Protein AF-A0A6J4QVA7-F1 (afdb_monomer)

Secondary structure (DSSP, 8-state):
-PPPPPPPP----S-----TTS-EEEE----HHHHSTT-TT--TTHHHHHHHHHHHHHHHHHTT-EEEE----PPTT----

InterPro domains:
  IPR000868 Isochorismatase-like domain [PF00857] (23-75)
  IPR036380 Isochorismatase-like superfamily [G3DSA:3.40.50.850] (2-81)
  IPR036380 Isochorismatase-like superfamily [SSF52499] (13-81)
  IPR050272 Isochorismatase-like hydrolase [PTHR43540] (13-77)

Organism: NCBI:txid349277

Sequence (81 aa):
MARTVEVPEYEVQGRVRVDPSRTALIVGDMQNDFVKEGGSLVVPDAERTIPAIRDLLDRARGSGMKVVFTQDTHREGDPEW

Foldseek 3Di:
DDDDDDDDDDDDDPDDDDDLVPDEAEAEALDCLADPPPHVNHDPCNVVCVVVVVVVVCVSVVNVHHYHYDHDDDDVPRPPD

Mean predicted aligned error: 5.59 Å

Structure (mmCIF, N/CA/C/O backbone):
data_AF-A0A6J4QVA7-F1
#
_entry.id   AF-A0A6J4QVA7-F1
#
loop_
_atom_site.group_PDB
_atom_site.id
_atom_site.type_symbol
_atom_site.label_atom_id
_atom_site.label_alt_id
_atom_site.label_comp_id
_atom_site.label_asym_id
_atom_site.label_entity_id
_atom_site.label_seq_id
_atom_site.pdbx_PDB_ins_code
_atom_site.Cartn_x
_atom_site.Cartn_y
_atom_site.Cartn_z
_atom_site.occupancy
_atom_site.B_iso_or_equiv
_atom_site.auth_seq_id
_atom_site.auth_comp_id
_atom_site.auth_asym_id
_atom_site.auth_atom_id
_atom_site.pdbx_PDB_model_num
ATOM 1 N N . MET A 1 1 ? -10.695 -11.589 -30.839 1.00 56.66 1 MET A N 1
ATOM 2 C CA . MET A 1 1 ? -11.880 -10.720 -30.657 1.00 56.66 1 MET A CA 1
ATOM 3 C C . MET A 1 1 ? -11.711 -9.997 -29.333 1.00 56.66 1 MET A C 1
ATOM 5 O O . MET A 1 1 ? -11.415 -10.673 -28.356 1.00 56.66 1 MET A O 1
ATOM 9 N N . ALA A 1 2 ? -11.808 -8.667 -29.295 1.00 65.56 2 ALA A N 1
ATOM 10 C CA . ALA A 1 2 ? -11.713 -7.926 -28.038 1.00 65.56 2 ALA A CA 1
ATOM 11 C C . ALA A 1 2 ? -12.935 -8.253 -27.163 1.00 65.56 2 ALA A C 1
ATOM 13 O O . ALA A 1 2 ? -14.069 -8.132 -27.624 1.00 65.56 2 ALA A O 1
ATOM 14 N N . ARG A 1 3 ? -12.707 -8.722 -25.932 1.00 75.44 3 ARG A N 1
ATOM 15 C CA . ARG A 1 3 ? -13.754 -8.845 -24.911 1.00 75.44 3 ARG A CA 1
ATOM 16 C C . ARG A 1 3 ? -13.868 -7.500 -24.207 1.00 75.44 3 ARG A C 1
ATOM 18 O O . ARG A 1 3 ? -12.897 -7.046 -23.613 1.00 75.44 3 ARG A O 1
ATOM 25 N N . THR A 1 4 ? -15.043 -6.893 -24.265 1.00 81.06 4 THR A N 1
ATOM 26 C CA . THR A 1 4 ? -15.373 -5.721 -23.452 1.00 81.06 4 THR A CA 1
ATOM 27 C C . THR A 1 4 ? -15.949 -6.214 -22.128 1.00 81.06 4 THR A C 1
ATOM 29 O O . THR A 1 4 ? -16.861 -7.040 -22.131 1.00 81.06 4 THR A O 1
ATOM 32 N N . VAL A 1 5 ? -15.391 -5.755 -21.008 1.00 85.88 5 VAL A N 1
ATOM 33 C CA . VAL A 1 5 ? -15.926 -6.013 -19.664 1.00 85.88 5 VAL A CA 1
ATOM 34 C C . VAL A 1 5 ? -16.713 -4.778 -19.242 1.00 85.88 5 VAL A C 1
ATOM 36 O O . VAL A 1 5 ? -16.184 -3.669 -19.310 1.00 85.88 5 VAL A O 1
ATOM 39 N N . GLU A 1 6 ? -17.965 -4.956 -18.825 1.00 88.81 6 GLU A N 1
ATOM 40 C CA . GLU A 1 6 ? -18.725 -3.879 -18.189 1.00 88.81 6 GLU A CA 1
ATOM 41 C C . GLU A 1 6 ? -18.221 -3.691 -16.757 1.00 88.81 6 GLU A C 1
ATOM 43 O O . GLU A 1 6 ? -18.215 -4.627 -15.955 1.00 88.81 6 GLU A O 1
ATOM 48 N N . VAL A 1 7 ? -17.756 -2.480 -16.451 1.00 88.56 7 VAL A N 1
ATOM 49 C CA . VAL A 1 7 ? -17.339 -2.113 -15.097 1.00 88.56 7 VAL A CA 1
ATOM 50 C C . VAL A 1 7 ? -18.602 -1.839 -14.277 1.00 88.56 7 VAL A C 1
ATOM 52 O O . VAL A 1 7 ? -19.402 -0.999 -14.691 1.00 88.56 7 VAL A O 1
ATOM 55 N N . PRO A 1 8 ? -18.808 -2.519 -13.136 1.00 89.75 8 PRO A N 1
ATOM 56 C CA . PRO A 1 8 ? -19.960 -2.253 -12.288 1.00 89.75 8 PRO A CA 1
ATOM 57 C C . PRO A 1 8 ? -19.890 -0.837 -11.712 1.00 89.75 8 PRO A C 1
ATOM 59 O O . PRO A 1 8 ? -18.815 -0.347 -11.356 1.00 89.75 8 PRO A O 1
ATOM 62 N N . GLU A 1 9 ? -21.049 -0.194 -11.580 1.00 89.62 9 GLU A N 1
ATOM 63 C CA . GLU A 1 9 ? -21.143 1.070 -10.857 1.00 89.62 9 GLU A CA 1
ATOM 64 C C . GLU A 1 9 ? -20.782 0.859 -9.384 1.00 89.62 9 GLU A C 1
ATOM 66 O O . GLU A 1 9 ? -21.197 -0.115 -8.749 1.00 89.62 9 GLU A O 1
ATOM 71 N N . TYR A 1 10 ? -20.004 1.785 -8.830 1.00 88.12 10 TYR A N 1
ATOM 72 C CA . TYR A 1 10 ? -19.668 1.796 -7.415 1.00 88.12 10 TYR A CA 1
ATOM 73 C C . TYR A 1 10 ? -19.709 3.219 -6.873 1.00 88.12 10 TYR A C 1
ATOM 75 O O . TYR A 1 10 ? -19.410 4.193 -7.565 1.00 88.12 10 TYR A O 1
ATOM 83 N N . GLU A 1 11 ? -20.083 3.336 -5.604 1.00 90.62 11 GLU A N 1
ATOM 84 C CA . GLU A 1 11 ? -20.154 4.622 -4.929 1.00 90.62 11 GLU A CA 1
ATOM 85 C C . GLU A 1 11 ? -18.785 4.998 -4.355 1.00 90.62 11 GLU A C 1
ATOM 87 O O . GLU A 1 11 ? -18.179 4.248 -3.582 1.00 90.62 11 GLU A O 1
ATOM 92 N N . VAL A 1 12 ? -18.303 6.191 -4.704 1.00 89.19 12 VAL A N 1
ATOM 93 C CA . VAL A 1 12 ? -17.095 6.759 -4.103 1.00 89.19 12 VAL A CA 1
ATOM 94 C C . VAL A 1 12 ? -17.470 7.424 -2.784 1.00 89.19 12 VAL A C 1
ATOM 96 O O . VAL A 1 12 ? -18.047 8.509 -2.748 1.00 89.19 12 VAL A O 1
ATOM 99 N N . GLN A 1 13 ? -17.113 6.772 -1.682 1.00 90.50 13 GLN A N 1
ATOM 100 C CA . GLN A 1 13 ? -17.353 7.292 -0.340 1.00 90.50 13 GLN A CA 1
ATOM 101 C C . GLN A 1 13 ? -16.266 8.301 0.050 1.00 90.50 13 GLN A C 1
ATOM 103 O O . GLN A 1 13 ? -15.085 7.963 0.107 1.00 90.50 13 GLN A O 1
ATOM 108 N N . GLY A 1 14 ? -16.658 9.529 0.410 1.00 92.25 14 GLY A N 1
ATOM 109 C CA . GLY A 1 14 ? -15.718 10.552 0.900 1.00 92.25 14 GLY A CA 1
ATOM 110 C C . GLY A 1 14 ? -15.075 10.207 2.252 1.00 92.25 14 GLY A C 1
ATOM 111 O O . GLY A 1 14 ? -14.053 10.779 2.630 1.00 92.25 14 GLY A O 1
ATOM 112 N N . ARG A 1 15 ? -15.662 9.261 2.995 1.00 91.69 15 ARG A N 1
ATOM 113 C CA . ARG A 1 15 ? -15.102 8.705 4.228 1.00 91.69 15 ARG A CA 1
ATOM 114 C C . ARG A 1 15 ? -15.559 7.267 4.418 1.00 91.69 15 ARG A C 1
ATOM 116 O O . ARG A 1 15 ? -16.747 6.980 4.350 1.00 91.69 15 ARG A O 1
ATOM 123 N N . VAL A 1 16 ? -14.623 6.400 4.792 1.00 91.00 16 VAL A N 1
ATOM 124 C CA . VAL A 1 16 ? -14.897 5.002 5.138 1.00 91.00 16 VAL A CA 1
ATOM 125 C C . VAL A 1 16 ? -14.595 4.773 6.623 1.00 91.00 16 VAL A C 1
ATOM 127 O O . VAL A 1 16 ? -13.633 5.317 7.169 1.00 91.00 16 VAL A O 1
ATOM 130 N N . ARG A 1 17 ? -15.442 3.992 7.301 1.00 94.00 17 ARG A N 1
ATOM 131 C CA . ARG A 1 17 ? -15.186 3.453 8.645 1.00 94.00 17 ARG A CA 1
ATOM 132 C C . ARG A 1 17 ? -15.238 1.935 8.559 1.00 94.00 17 ARG A C 1
ATOM 134 O O . ARG A 1 17 ? -16.164 1.399 7.962 1.00 94.00 17 ARG A O 1
ATOM 141 N N . VAL A 1 18 ? -14.264 1.269 9.163 1.00 95.50 18 VAL A N 1
ATOM 142 C CA . VAL A 1 18 ? -14.131 -0.190 9.131 1.00 95.50 18 VAL A CA 1
ATOM 143 C C . VAL A 1 18 ? -13.903 -0.740 10.530 1.00 95.50 18 VAL A C 1
ATOM 145 O O . VAL A 1 18 ? -13.358 -0.051 11.392 1.00 95.50 18 VAL A O 1
ATOM 148 N N . ASP A 1 19 ? -14.313 -1.988 10.738 1.00 97.62 19 ASP A N 1
ATOM 149 C CA . ASP A 1 19 ? -13.968 -2.764 11.926 1.00 97.62 19 ASP A CA 1
ATOM 150 C C . ASP A 1 19 ? -12.587 -3.415 11.714 1.00 97.62 19 ASP A C 1
ATOM 152 O O . ASP A 1 19 ? -12.456 -4.266 10.824 1.00 97.62 19 ASP A O 1
ATOM 156 N N . PRO A 1 20 ? -11.553 -3.045 12.494 1.00 97.75 20 PRO A N 1
ATOM 157 C CA . PRO A 1 20 ? -10.204 -3.583 12.329 1.00 97.75 20 PRO A CA 1
ATOM 158 C C . PRO A 1 20 ? -10.111 -5.090 12.601 1.00 97.75 20 PRO A C 1
ATOM 160 O O . PRO A 1 20 ? -9.204 -5.732 12.080 1.00 97.75 20 PRO A O 1
ATOM 163 N N . SER A 1 21 ? -11.053 -5.681 13.348 1.00 98.00 21 SER A N 1
ATOM 164 C CA 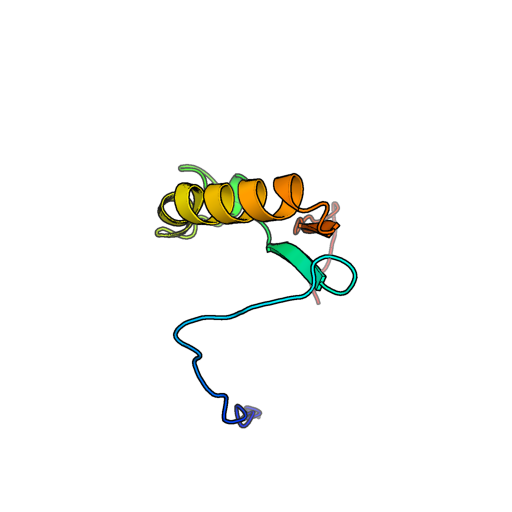. SER A 1 21 ? -11.075 -7.127 13.617 1.00 98.00 21 SER A CA 1
ATOM 165 C C . SER A 1 21 ? -11.546 -7.962 12.419 1.00 98.00 21 SER A C 1
ATOM 167 O O . SER A 1 21 ? -11.312 -9.170 12.364 1.00 98.00 21 SER A O 1
ATOM 169 N N . ARG A 1 22 ? -12.192 -7.319 11.438 1.00 98.06 22 ARG A N 1
ATOM 170 C CA . ARG A 1 22 ? -12.769 -7.956 10.242 1.00 98.06 22 ARG A CA 1
ATOM 171 C C . ARG A 1 22 ? -12.241 -7.373 8.933 1.00 98.06 22 ARG A C 1
ATOM 173 O O . ARG A 1 22 ? -12.753 -7.707 7.868 1.00 98.06 22 ARG A O 1
ATOM 180 N N . THR A 1 23 ? -11.234 -6.510 9.013 1.00 97.56 23 THR A N 1
ATOM 181 C CA . THR A 1 23 ? -10.672 -5.774 7.876 1.00 97.56 23 THR A CA 1
ATOM 182 C C . THR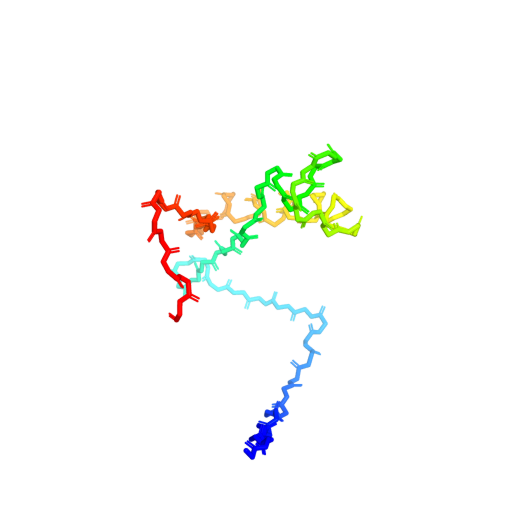 A 1 23 ? -9.158 -5.944 7.842 1.00 97.56 23 THR A C 1
ATOM 184 O O . THR A 1 23 ? -8.523 -6.128 8.879 1.00 97.56 23 THR A O 1
ATOM 187 N N . ALA A 1 24 ? -8.573 -5.872 6.649 1.00 98.00 24 ALA A N 1
ATOM 188 C CA . ALA A 1 24 ? -7.130 -5.849 6.465 1.00 98.00 24 ALA A CA 1
ATOM 189 C C . ALA A 1 24 ? -6.715 -4.686 5.557 1.00 98.00 24 ALA A C 1
ATOM 191 O O . ALA A 1 24 ? -7.440 -4.335 4.626 1.00 98.00 24 ALA A O 1
ATOM 192 N N . LEU A 1 25 ? -5.529 -4.133 5.809 1.00 98.31 25 LEU A N 1
ATOM 193 C CA . LEU A 1 25 ? -4.828 -3.246 4.885 1.00 98.31 25 LEU A CA 1
ATOM 194 C C . LEU A 1 25 ? -3.895 -4.086 4.008 1.00 98.31 25 LEU A C 1
ATOM 196 O O . LEU A 1 25 ? -3.041 -4.802 4.532 1.00 98.31 25 LEU A O 1
ATOM 200 N N . ILE A 1 26 ? -4.044 -3.981 2.689 1.00 98.44 26 ILE A N 1
ATOM 201 C CA . ILE A 1 26 ? -3.152 -4.608 1.709 1.00 98.44 26 ILE A CA 1
ATOM 202 C C . ILE A 1 26 ? -2.334 -3.504 1.040 1.00 98.44 26 ILE A C 1
ATOM 204 O O . ILE A 1 26 ? -2.906 -2.556 0.505 1.00 98.44 26 ILE A O 1
ATOM 208 N N . VAL A 1 27 ? -1.008 -3.621 1.081 1.00 98.44 27 VAL A N 1
ATOM 209 C CA . VAL A 1 27 ? -0.081 -2.750 0.351 1.00 98.44 27 VAL A CA 1
ATOM 210 C C . VAL A 1 27 ? 0.444 -3.530 -0.850 1.00 98.44 27 VAL A C 1
ATOM 212 O O . VAL A 1 27 ? 1.193 -4.492 -0.678 1.00 98.44 27 VAL A O 1
ATOM 215 N N . GLY A 1 28 ? 0.001 -3.126 -2.039 1.00 97.81 28 GLY A N 1
ATOM 216 C CA . GLY A 1 28 ? 0.335 -3.782 -3.299 1.00 97.81 28 GLY A CA 1
ATOM 217 C C . GLY A 1 28 ? 1.675 -3.316 -3.854 1.00 97.81 28 GLY A C 1
ATOM 218 O O . GLY A 1 28 ? 1.836 -2.120 -4.074 1.00 97.81 28 GLY A O 1
ATOM 219 N N . ASP A 1 29 ? 2.610 -4.246 -4.041 1.00 96.94 29 ASP A N 1
ATOM 220 C CA . ASP A 1 29 ? 3.805 -4.157 -4.899 1.00 96.94 29 ASP A CA 1
ATOM 221 C C . ASP A 1 29 ? 4.600 -2.842 -4.796 1.00 96.94 29 ASP A C 1
ATOM 223 O O . ASP A 1 29 ? 5.158 -2.324 -5.760 1.00 96.94 29 ASP A O 1
ATOM 227 N N . MET A 1 30 ? 4.728 -2.313 -3.575 1.00 97.94 30 MET A N 1
ATOM 228 C CA . MET A 1 30 ? 5.566 -1.145 -3.264 1.00 97.94 30 MET A CA 1
ATOM 229 C C . MET A 1 30 ? 7.062 -1.516 -3.215 1.00 97.94 30 MET A C 1
ATOM 231 O O . MET A 1 30 ? 7.781 -1.163 -2.277 1.00 97.94 30 MET A O 1
ATOM 235 N N . GLN A 1 31 ? 7.523 -2.291 -4.199 1.00 97.56 31 GLN A N 1
ATOM 236 C CA . GLN A 1 31 ? 8.912 -2.712 -4.373 1.00 97.56 31 GLN A CA 1
ATOM 237 C C . GLN A 1 31 ? 9.721 -1.621 -5.086 1.00 97.56 31 GLN A C 1
ATOM 239 O O . GLN A 1 31 ? 9.181 -0.795 -5.822 1.00 97.56 31 GLN A O 1
ATOM 244 N N . ASN A 1 32 ? 11.044 -1.633 -4.902 1.00 97.31 32 ASN A N 1
ATOM 245 C CA . ASN A 1 32 ? 11.938 -0.654 -5.533 1.00 97.31 32 ASN A CA 1
ATOM 246 C C . ASN A 1 32 ? 11.793 -0.620 -7.060 1.00 97.31 32 ASN A C 1
ATOM 248 O O . ASN A 1 32 ? 11.881 0.459 -7.635 1.00 97.31 32 ASN A O 1
ATOM 252 N N . ASP A 1 33 ? 11.521 -1.764 -7.687 1.00 96.62 33 ASP A N 1
ATOM 253 C CA . ASP A 1 33 ? 11.408 -1.882 -9.142 1.00 96.62 33 ASP A CA 1
ATOM 254 C C . ASP A 1 33 ? 10.265 -1.045 -9.725 1.00 96.62 33 ASP A C 1
ATOM 256 O O . ASP A 1 33 ? 10.383 -0.576 -10.855 1.00 96.62 33 ASP A O 1
ATOM 260 N N . PHE A 1 34 ? 9.210 -0.801 -8.940 1.00 97.38 34 PHE A N 1
ATOM 261 C CA . PHE A 1 34 ? 8.050 -0.001 -9.339 1.00 97.38 34 PHE A CA 1
ATOM 262 C C . PHE A 1 34 ? 8.081 1.429 -8.796 1.00 97.38 34 PHE A C 1
ATOM 264 O O . PHE A 1 34 ? 7.430 2.313 -9.349 1.00 97.38 34 PHE A O 1
ATOM 271 N N . VAL A 1 35 ? 8.798 1.671 -7.696 1.00 97.62 35 VAL A N 1
ATO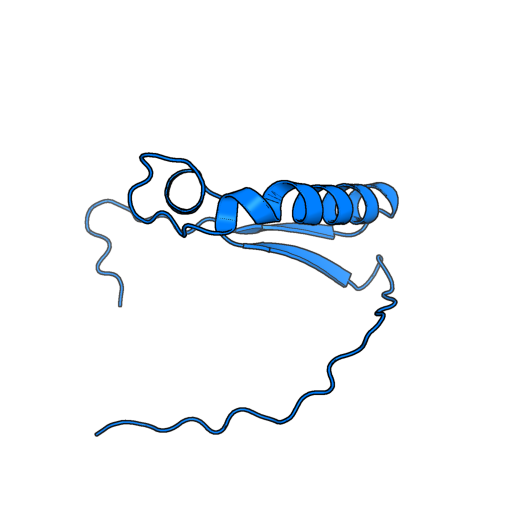M 272 C CA . VAL A 1 35 ? 8.667 2.921 -6.929 1.00 97.62 35 VAL A CA 1
ATOM 273 C C . VAL A 1 35 ? 9.912 3.794 -7.004 1.00 97.62 35 VAL A C 1
ATOM 275 O O . VAL A 1 35 ? 9.799 5.014 -7.066 1.00 97.62 35 VAL A O 1
ATOM 278 N N . LYS A 1 36 ? 11.103 3.197 -6.949 1.00 96.62 36 LYS A N 1
ATOM 279 C CA . LYS A 1 36 ? 12.356 3.931 -6.775 1.00 96.62 36 LYS A CA 1
ATOM 280 C C . LYS A 1 36 ? 12.945 4.310 -8.131 1.00 96.62 36 LYS A C 1
ATOM 282 O O . LYS A 1 36 ? 12.957 3.495 -9.049 1.00 96.62 36 LYS A O 1
ATOM 287 N N . GLU A 1 37 ? 13.509 5.512 -8.237 1.00 95.06 37 GLU A N 1
ATOM 288 C CA . GLU A 1 37 ? 14.286 5.907 -9.415 1.00 95.06 37 GLU A CA 1
ATOM 289 C C . GLU A 1 37 ? 15.371 4.861 -9.737 1.00 95.06 37 GLU A C 1
ATOM 291 O O . GLU A 1 37 ? 16.109 4.407 -8.855 1.00 95.06 37 GLU A O 1
ATOM 296 N N . GLY A 1 38 ? 15.442 4.464 -11.010 1.00 95.38 38 GLY A N 1
ATOM 297 C CA . GLY A 1 38 ? 16.326 3.398 -11.485 1.00 95.38 38 GLY A CA 1
ATOM 298 C C . GLY A 1 38 ? 15.756 1.980 -11.367 1.00 95.38 38 GLY A C 1
ATOM 299 O O . GLY A 1 38 ? 16.463 1.033 -11.703 1.00 95.38 38 GLY A O 1
ATOM 300 N N . GLY A 1 39 ? 14.510 1.818 -10.909 1.00 95.31 39 GLY A N 1
ATOM 301 C CA . GLY A 1 39 ? 13.782 0.551 -10.983 1.00 95.31 39 GLY A CA 1
ATOM 302 C C . GLY A 1 39 ? 13.468 0.120 -12.423 1.00 95.31 39 GLY A C 1
ATOM 303 O O . GLY A 1 39 ? 13.489 0.925 -13.356 1.00 95.31 39 GLY A O 1
ATOM 304 N N . SER A 1 40 ? 13.165 -1.163 -12.611 1.00 93.75 40 SER A N 1
ATOM 305 C CA . SER A 1 40 ? 12.902 -1.743 -13.938 1.00 93.75 40 SER A CA 1
ATOM 306 C C . SER A 1 40 ? 11.546 -1.339 -14.532 1.00 93.75 40 SER A C 1
ATOM 308 O O . SER A 1 40 ? 11.405 -1.291 -15.752 1.00 93.75 40 SER A O 1
ATOM 310 N N . LEU A 1 41 ? 10.548 -1.060 -13.685 1.00 94.69 41 LEU A N 1
ATOM 311 C CA . LEU A 1 41 ? 9.145 -0.833 -14.058 1.00 94.69 41 LEU A CA 1
ATOM 312 C C . LEU A 1 41 ? 8.559 0.388 -13.328 1.00 94.69 41 LEU A C 1
ATOM 314 O O . LEU A 1 41 ? 7.419 0.365 -12.865 1.00 94.69 41 LEU A O 1
ATOM 318 N N . VAL A 1 42 ? 9.353 1.456 -13.196 1.00 97.00 42 VAL A N 1
ATOM 319 C CA . VAL A 1 42 ? 8.983 2.625 -12.384 1.00 97.00 42 VAL A CA 1
ATOM 320 C C . VAL A 1 42 ? 7.658 3.234 -12.837 1.00 97.00 42 VAL A C 1
ATOM 322 O O . VAL A 1 42 ? 7.495 3.636 -13.990 1.00 97.00 42 VAL A O 1
ATOM 325 N N . VAL A 1 43 ? 6.741 3.385 -11.884 1.00 97.00 43 VAL A N 1
ATOM 326 C CA . VAL A 1 43 ? 5.512 4.162 -12.026 1.00 97.00 43 VAL A CA 1
ATOM 327 C C . VAL A 1 43 ? 5.793 5.578 -11.509 1.00 97.00 43 VAL A C 1
ATOM 329 O O . VAL A 1 43 ? 5.992 5.746 -10.305 1.00 97.00 43 VAL A O 1
ATOM 332 N N . PRO A 1 44 ? 5.790 6.617 -12.370 1.00 95.06 44 PRO A N 1
ATOM 333 C CA . PRO A 1 44 ? 6.298 7.947 -12.010 1.00 95.06 44 PRO A CA 1
ATOM 334 C C . PRO A 1 44 ? 5.678 8.580 -10.757 1.00 95.06 44 PRO A C 1
ATOM 336 O O . PRO A 1 44 ? 6.359 9.270 -10.005 1.00 95.06 44 PRO A O 1
ATOM 339 N N . ASP A 1 45 ? 4.390 8.342 -10.508 1.00 96.44 45 ASP A N 1
ATOM 340 C CA . A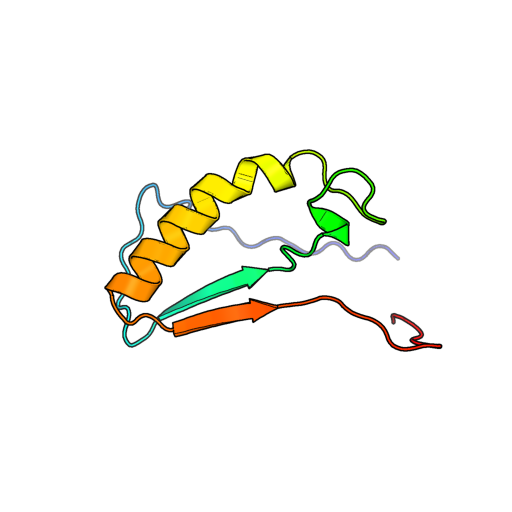SP A 1 45 ? 3.686 8.907 -9.353 1.00 96.44 45 ASP A CA 1
ATOM 341 C C . ASP A 1 45 ? 3.722 8.013 -8.101 1.00 96.44 45 ASP A C 1
ATOM 343 O O . ASP A 1 45 ? 3.269 8.442 -7.037 1.00 96.44 45 ASP A O 1
ATOM 347 N N . ALA A 1 46 ? 4.261 6.790 -8.180 1.00 97.12 46 ALA A N 1
ATOM 348 C CA . ALA A 1 46 ? 4.209 5.838 -7.070 1.00 97.12 46 ALA A CA 1
ATOM 349 C C . ALA A 1 46 ? 4.981 6.329 -5.840 1.00 97.12 46 ALA A C 1
ATOM 351 O O . ALA A 1 46 ? 4.479 6.212 -4.721 1.00 97.12 46 ALA A O 1
ATOM 352 N N . GLU A 1 47 ? 6.144 6.963 -6.015 1.00 97.19 47 GLU A N 1
ATOM 353 C CA . GLU A 1 47 ? 6.924 7.508 -4.894 1.00 97.19 47 GLU A CA 1
ATOM 354 C C . GLU A 1 47 ? 6.121 8.537 -4.079 1.00 97.19 47 GLU A C 1
ATOM 356 O O . GLU A 1 47 ? 6.161 8.554 -2.845 1.00 97.19 47 GLU A O 1
ATOM 361 N N . ARG A 1 48 ? 5.282 9.338 -4.748 1.00 97.69 48 ARG A N 1
ATOM 362 C CA . ARG A 1 48 ? 4.431 10.344 -4.096 1.00 97.69 48 ARG A CA 1
ATOM 363 C C . ARG A 1 48 ? 3.337 9.732 -3.218 1.00 97.69 48 ARG A C 1
ATOM 365 O O . ARG A 1 48 ? 2.778 10.436 -2.379 1.00 97.69 48 ARG A O 1
ATOM 372 N N . THR A 1 49 ? 3.035 8.442 -3.377 1.00 97.81 49 THR A N 1
ATOM 373 C CA . THR A 1 49 ? 2.034 7.734 -2.561 1.00 97.81 49 THR A CA 1
ATOM 374 C C . THR A 1 49 ? 2.579 7.271 -1.208 1.00 97.81 49 THR A C 1
ATOM 376 O O . THR A 1 49 ? 1.795 7.046 -0.281 1.00 97.81 49 THR A O 1
ATOM 379 N N . ILE A 1 50 ? 3.909 7.196 -1.044 1.00 98.06 50 ILE A N 1
ATOM 380 C CA . ILE A 1 50 ? 4.565 6.677 0.167 1.00 98.06 50 ILE A CA 1
ATOM 381 C C . ILE A 1 50 ? 4.054 7.353 1.454 1.00 98.06 50 ILE A C 1
ATOM 383 O O . ILE A 1 50 ? 3.728 6.631 2.401 1.00 98.06 50 ILE A O 1
ATOM 387 N N . PRO A 1 51 ? 3.924 8.696 1.543 1.00 98.50 51 PRO A N 1
ATOM 388 C CA . PRO A 1 51 ? 3.439 9.334 2.766 1.00 98.50 51 PRO A CA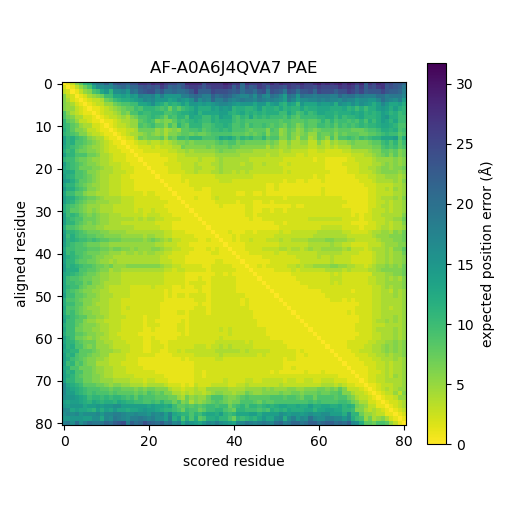 1
ATOM 389 C C . PRO A 1 51 ? 2.010 8.919 3.142 1.00 98.50 51 PRO A C 1
ATOM 391 O O . PRO A 1 51 ? 1.735 8.709 4.322 1.00 98.50 51 PRO A O 1
ATOM 394 N N . ALA A 1 52 ? 1.119 8.765 2.157 1.00 97.94 52 ALA A N 1
ATOM 395 C CA . ALA A 1 52 ? -0.268 8.361 2.384 1.00 97.94 52 ALA A CA 1
ATOM 396 C C . ALA A 1 52 ? -0.367 6.887 2.806 1.00 97.94 52 ALA A C 1
ATOM 398 O O . ALA A 1 52 ? -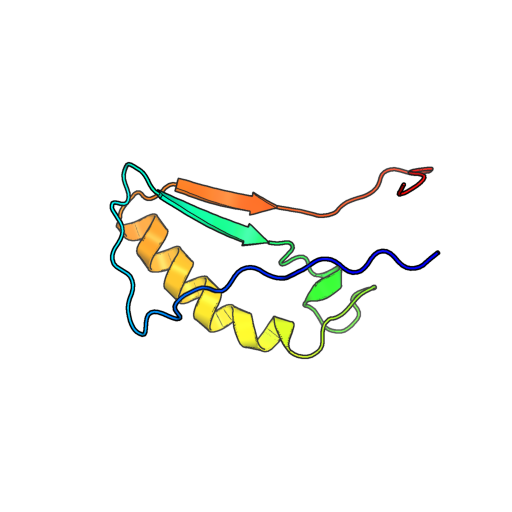1.083 6.556 3.751 1.00 97.94 52 ALA A O 1
ATOM 399 N N . ILE A 1 53 ? 0.405 6.007 2.16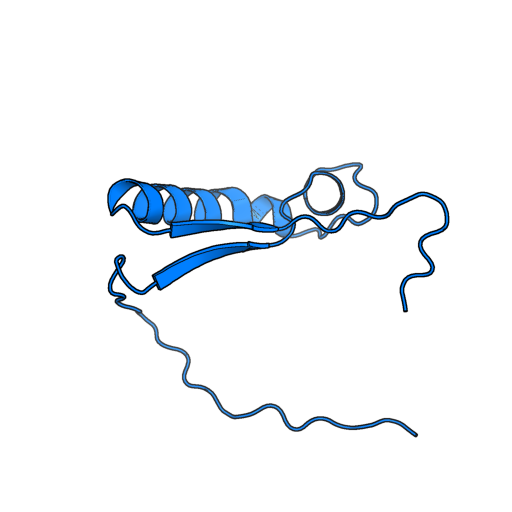1 1.00 98.38 53 ILE A N 1
ATOM 400 C CA . ILE A 1 53 ? 0.492 4.588 2.536 1.00 98.38 53 ILE A CA 1
ATOM 401 C C . ILE A 1 53 ? 1.037 4.446 3.962 1.00 98.38 53 ILE A C 1
ATOM 403 O O . ILE A 1 53 ? 0.521 3.643 4.739 1.00 98.38 53 ILE A O 1
ATOM 407 N N . ARG A 1 54 ? 2.037 5.252 4.341 1.00 98.56 54 ARG A N 1
ATOM 408 C CA . ARG A 1 54 ? 2.584 5.259 5.704 1.00 98.56 54 ARG A CA 1
ATOM 409 C C . ARG A 1 54 ? 1.545 5.681 6.745 1.00 98.56 54 ARG A C 1
ATOM 411 O O . ARG A 1 54 ? 1.412 4.991 7.748 1.00 98.56 54 ARG A O 1
ATOM 418 N N . ASP A 1 55 ? 0.774 6.739 6.491 1.00 98.44 55 ASP A N 1
ATOM 419 C CA . ASP A 1 55 ? -0.312 7.156 7.397 1.00 98.44 55 ASP A CA 1
ATOM 420 C C . ASP A 1 55 ? -1.364 6.045 7.581 1.00 98.44 55 ASP A C 1
ATOM 422 O O . ASP A 1 55 ? -1.795 5.762 8.700 1.00 98.44 55 ASP A O 1
ATOM 426 N N . LEU A 1 56 ? -1.734 5.345 6.502 1.00 97.38 56 LEU A N 1
ATOM 427 C CA . LEU A 1 56 ? -2.638 4.192 6.582 1.00 97.38 56 LEU A CA 1
ATOM 428 C C . LEU A 1 56 ? -2.032 3.030 7.379 1.00 97.38 56 LEU A C 1
ATOM 430 O O . LEU A 1 56 ? -2.728 2.424 8.197 1.00 97.38 56 LEU A O 1
ATOM 434 N N . LEU A 1 57 ? -0.746 2.735 7.176 1.00 98.50 57 LEU A N 1
ATOM 435 C CA . LEU A 1 57 ? -0.025 1.702 7.922 1.00 98.50 57 LEU A CA 1
ATOM 436 C C . LEU A 1 57 ? 0.013 2.002 9.420 1.00 98.50 57 LEU A C 1
ATOM 438 O O . LEU A 1 57 ? -0.217 1.094 10.219 1.00 98.50 57 LEU A O 1
ATOM 442 N N . ASP A 1 58 ? 0.268 3.251 9.801 1.00 98.56 58 ASP A N 1
ATOM 443 C CA . ASP A 1 58 ? 0.328 3.663 11.203 1.00 98.56 58 ASP A CA 1
ATOM 444 C C . ASP A 1 58 ? -1.041 3.496 11.881 1.00 98.56 58 ASP A C 1
ATOM 446 O O . ASP A 1 58 ? -1.133 2.928 12.972 1.00 98.56 58 ASP A O 1
ATOM 450 N N . ARG A 1 59 ? -2.132 3.877 11.202 1.00 97.75 59 ARG A N 1
ATOM 451 C CA . ARG A 1 59 ? -3.510 3.657 11.686 1.00 97.75 59 ARG A CA 1
ATOM 452 C C . ARG A 1 59 ? -3.865 2.173 11.789 1.00 97.75 59 ARG A C 1
ATOM 454 O O . ARG A 1 59 ? -4.478 1.751 12.773 1.00 97.75 59 ARG A O 1
ATOM 461 N N . ALA A 1 60 ? -3.505 1.378 10.783 1.00 97.94 60 ALA A N 1
ATOM 462 C CA . ALA A 1 60 ? -3.789 -0.053 10.763 1.00 97.94 60 ALA A CA 1
ATOM 463 C C . ALA A 1 60 ? -3.052 -0.769 11.904 1.00 97.94 60 ALA A C 1
ATOM 465 O O . ALA A 1 60 ? -3.673 -1.458 12.711 1.00 97.94 60 ALA A O 1
ATOM 466 N N . ARG A 1 61 ? -1.747 -0.519 12.053 1.00 98.19 61 ARG A N 1
ATOM 467 C CA . ARG A 1 61 ? -0.933 -1.089 13.137 1.00 98.19 61 ARG A CA 1
ATOM 468 C C . ARG A 1 61 ? -1.397 -0.613 14.511 1.00 98.19 61 ARG A C 1
ATOM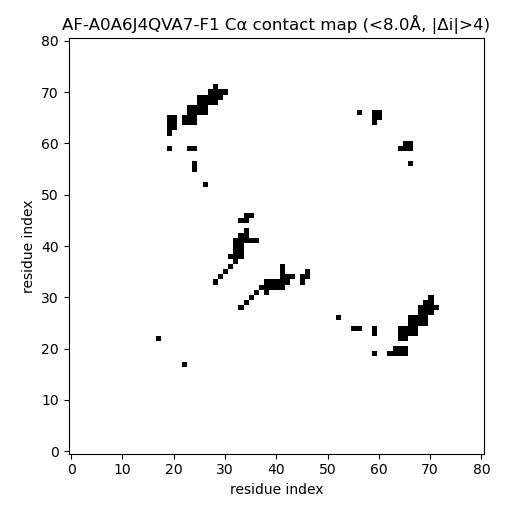 470 O O . ARG A 1 61 ? -1.551 -1.435 15.408 1.00 98.19 61 ARG A O 1
ATOM 477 N N . GLY A 1 62 ? -1.687 0.681 14.663 1.00 98.38 62 GLY A N 1
ATOM 478 C CA . GLY A 1 62 ? -2.178 1.256 15.919 1.00 98.38 62 GLY A CA 1
ATOM 479 C C . GLY A 1 62 ? -3.545 0.724 16.363 1.00 98.38 62 GLY A C 1
ATOM 480 O O . GLY A 1 62 ? -3.850 0.752 17.551 1.00 98.38 62 GLY A O 1
ATOM 481 N N . SER A 1 63 ? -4.356 0.206 15.436 1.00 97.81 63 SER A N 1
ATOM 482 C CA . SER A 1 63 ? -5.657 -0.415 15.732 1.00 97.81 63 SER A CA 1
ATOM 483 C C . SER A 1 63 ? -5.613 -1.943 15.846 1.00 97.81 63 SER A C 1
ATOM 485 O O . SER A 1 63 ? -6.646 -2.556 16.108 1.00 97.81 63 SER A O 1
ATOM 487 N N . GLY A 1 64 ? -4.449 -2.572 15.644 1.00 97.62 64 GLY A N 1
ATOM 488 C CA . GLY A 1 64 ? -4.319 -4.032 15.588 1.00 97.62 64 GLY A CA 1
ATOM 489 C C . GLY A 1 64 ? -4.918 -4.669 14.326 1.00 97.62 64 GLY A C 1
ATOM 490 O O . GLY A 1 64 ? -5.104 -5.884 14.290 1.00 97.62 64 GLY A O 1
ATOM 491 N N . MET A 1 65 ? -5.226 -3.872 13.296 1.00 98.25 65 MET A N 1
ATOM 492 C CA . MET A 1 65 ? -5.733 -4.355 12.010 1.00 98.25 65 MET A CA 1
ATOM 493 C C . MET A 1 65 ? -4.683 -5.225 11.309 1.00 98.25 65 MET A C 1
ATOM 495 O O . MET A 1 65 ? -3.485 -4.933 11.344 1.00 98.25 65 MET A O 1
ATOM 499 N N . LYS A 1 66 ? -5.130 -6.277 10.614 1.00 98.56 66 LYS A N 1
ATOM 500 C CA . LYS A 1 66 ? -4.238 -7.115 9.805 1.00 98.56 66 LYS A CA 1
ATOM 501 C C . LYS A 1 66 ? -3.612 -6.286 8.679 1.00 98.56 66 LYS A C 1
ATOM 503 O O . LYS A 1 66 ? -4.321 -5.609 7.940 1.00 98.56 66 LYS A O 1
ATOM 508 N N . VAL A 1 67 ? -2.296 -6.384 8.518 1.00 98.69 67 VAL A N 1
ATOM 509 C CA . VAL A 1 67 ? -1.552 -5.742 7.425 1.00 98.69 67 VAL A CA 1
ATOM 510 C C . VAL A 1 67 ? -0.895 -6.821 6.572 1.00 98.69 67 VAL A C 1
ATOM 512 O O . VAL A 1 67 ? -0.262 -7.729 7.108 1.00 98.69 67 VAL A O 1
ATOM 515 N N . VAL A 1 68 ? -1.055 -6.725 5.255 1.00 98.62 68 VAL A N 1
ATOM 516 C CA . VAL A 1 68 ? -0.487 -7.645 4.263 1.00 98.62 68 VAL A CA 1
ATOM 517 C C . VAL A 1 68 ? 0.273 -6.838 3.218 1.00 98.62 68 VAL A C 1
ATOM 519 O O . VAL A 1 68 ? -0.188 -5.783 2.790 1.00 98.62 68 VAL A O 1
ATOM 522 N N . PHE A 1 69 ? 1.427 -7.347 2.804 1.00 98.31 69 PHE A N 1
ATOM 523 C CA . PHE A 1 69 ? 2.205 -6.812 1.692 1.00 98.31 69 PHE A CA 1
ATOM 524 C C . PHE A 1 69 ? 2.241 -7.865 0.594 1.00 98.31 69 PHE A C 1
ATOM 526 O O . PHE A 1 69 ? 2.421 -9.046 0.901 1.00 98.31 69 PHE A O 1
ATOM 533 N N . THR A 1 70 ? 2.062 -7.446 -0.652 1.00 97.62 70 THR A N 1
ATOM 534 C CA . THR A 1 70 ? 2.319 -8.302 -1.813 1.00 97.62 70 THR A CA 1
ATOM 535 C C . THR A 1 70 ? 3.644 -7.920 -2.447 1.00 97.62 70 THR A C 1
ATOM 537 O O . THR A 1 70 ? 4.165 -6.820 -2.228 1.00 97.62 70 THR A O 1
ATOM 540 N N . GLN A 1 71 ? 4.212 -8.878 -3.165 1.00 95.25 71 GLN A N 1
ATOM 541 C CA . GLN A 1 71 ? 5.354 -8.659 -4.027 1.00 95.25 71 GLN A CA 1
ATOM 542 C C . GLN A 1 71 ? 5.115 -9.428 -5.314 1.00 95.25 71 GLN A C 1
ATOM 544 O O . GLN A 1 71 ? 4.858 -10.633 -5.262 1.00 95.25 71 GLN A O 1
ATOM 549 N N . ASP A 1 72 ? 5.235 -8.729 -6.431 1.00 92.56 72 ASP A N 1
ATOM 550 C CA . ASP A 1 72 ? 5.346 -9.345 -7.739 1.00 92.56 72 ASP A CA 1
ATOM 551 C C . ASP A 1 72 ? 6.813 -9.739 -7.947 1.00 92.56 72 ASP A C 1
ATOM 553 O O . ASP A 1 72 ? 7.729 -8.925 -7.774 1.00 92.56 72 ASP A O 1
ATOM 557 N N . THR A 1 73 ? 7.083 -11.027 -8.143 1.00 88.31 73 THR A N 1
ATOM 558 C CA . THR A 1 73 ? 8.449 -11.558 -8.246 1.00 88.31 73 THR A CA 1
ATOM 559 C C . THR A 1 73 ? 8.457 -12.858 -9.023 1.00 88.31 73 THR A C 1
ATOM 561 O O . THR A 1 73 ? 7.767 -13.815 -8.670 1.00 88.31 73 THR A O 1
ATOM 564 N N . HIS A 1 74 ? 9.351 -12.915 -10.002 1.00 85.94 74 HIS A N 1
ATOM 565 C CA . HIS A 1 74 ? 9.497 -14.040 -10.914 1.00 85.94 74 HIS A CA 1
ATOM 566 C C . HIS A 1 74 ? 10.684 -14.916 -10.558 1.00 85.94 74 HIS A C 1
ATOM 568 O O . HIS A 1 74 ? 11.702 -14.463 -10.022 1.00 85.94 74 HIS A O 1
ATOM 574 N N . ARG A 1 75 ? 10.567 -16.200 -10.889 1.00 85.88 75 ARG A N 1
ATOM 575 C CA . ARG A 1 75 ? 11.712 -17.116 -10.894 1.00 85.88 75 ARG A CA 1
ATOM 576 C C . ARG A 1 75 ? 12.365 -17.124 -12.270 1.00 85.88 75 ARG A C 1
ATOM 578 O O . ARG A 1 75 ? 11.789 -16.702 -13.265 1.00 85.88 75 ARG A O 1
ATOM 585 N N . GLU A 1 76 ? 13.587 -17.635 -12.336 1.00 87.50 76 GLU A N 1
ATOM 586 C CA . GLU A 1 76 ? 14.229 -17.863 -13.626 1.00 87.50 76 GLU A CA 1
ATOM 587 C C . GLU A 1 76 ? 13.376 -18.817 -14.479 1.00 87.50 76 GLU A C 1
ATOM 589 O O . GLU A 1 76 ? 13.008 -19.905 -14.031 1.00 87.50 76 GLU A O 1
ATOM 594 N N . GLY A 1 77 ? 13.045 -18.383 -15.698 1.00 84.88 77 GLY A N 1
ATOM 595 C CA . GLY A 1 77 ? 12.190 -19.129 -16.621 1.00 84.88 77 GLY A CA 1
ATOM 596 C C . GLY A 1 77 ? 10.686 -19.023 -16.352 1.00 84.88 77 GLY A C 1
ATOM 597 O O . GLY A 1 77 ? 9.945 -19.828 -16.914 1.00 84.88 77 GLY A O 1
ATOM 598 N N . ASP A 1 78 ? 10.234 -18.078 -15.519 1.00 85.12 78 ASP A N 1
ATOM 599 C CA . ASP A 1 78 ? 8.805 -17.830 -15.300 1.00 85.12 78 ASP A CA 1
ATOM 600 C C . ASP A 1 78 ? 8.123 -17.362 -16.602 1.00 85.12 78 ASP A C 1
ATOM 602 O O . ASP A 1 78 ? 8.550 -16.361 -17.187 1.00 85.12 78 ASP A O 1
ATOM 606 N N . PRO A 1 79 ? 7.130 -18.106 -17.120 1.00 75.06 79 PRO A N 1
ATOM 607 C CA . PRO A 1 79 ? 6.548 -17.830 -18.427 1.00 75.06 79 PRO A CA 1
ATOM 608 C C . PRO A 1 79 ? 5.436 -16.764 -18.425 1.00 75.06 79 PRO A C 1
ATOM 610 O O . PRO A 1 79 ? 4.953 -16.466 -19.515 1.00 75.06 79 PRO A O 1
ATOM 613 N N . GLU A 1 80 ? 5.044 -16.206 -17.269 1.00 65.88 80 GLU A N 1
ATOM 614 C CA . GLU A 1 80 ? 4.137 -15.044 -17.151 1.00 65.88 80 GLU A CA 1
ATOM 615 C C . GLU A 1 80 ? 2.859 -15.133 -18.021 1.00 65.88 80 GLU A C 1
ATOM 617 O O . GLU A 1 80 ? 2.637 -14.300 -18.906 1.00 65.88 80 GLU A O 1
ATOM 622 N N . TRP A 1 81 ? 2.020 -16.161 -17.816 1.00 67.88 81 TRP A N 1
ATOM 623 C CA . TRP A 1 81 ? 0.757 -16.348 -18.561 1.00 67.88 81 TRP A CA 1
ATOM 624 C C . TRP A 1 81 ? -0.494 -16.446 -17.691 1.00 67.88 81 TRP A C 1
ATOM 626 O O . TRP A 1 81 ? -0.413 -16.955 -16.551 1.00 67.88 81 TRP A O 1
#

Radius of gyration: 16.79 Å; Cα contacts (8 Å, |Δi|>4): 72; chains: 1; bounding box: 38×30×47 Å

pLDDT: mean 92.94, std 8.45, range [56.66, 98.69]

Solvent-accessible surface area (backbone atoms only — not comparable to full-atom values): 5448 Å² total; per-residue (Å²): 131,89,82,84,79,84,79,79,90,76,85,86,69,96,70,85,87,81,58,41,95,81,42,68,51,75,47,75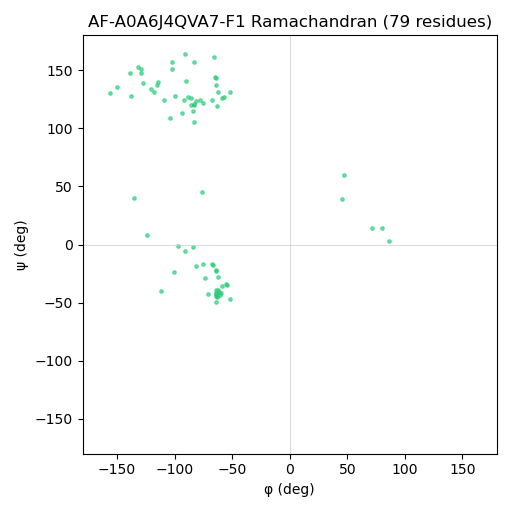,48,84,41,56,42,32,38,36,90,89,32,89,59,55,42,91,66,47,54,75,43,49,69,61,54,48,55,52,48,52,54,33,59,75,63,68,20,47,76,47,74,52,73,86,82,79,59,95,86,63,80,87,126

Nearest PDB structures (foldseek):
  3irv-assembly1_A-2  TM=9.099E-01  e=7.119E-03  Pseudomonas savastanoi pv. phaseolicola 1448A
  2h0r-assembly1_A  TM=8.730E-01  e=9.423E-03  Saccharomyces cerevisiae
  3v8e-assembly5_E  TM=8.601E-01  e=1.163E-02  Saccharomyces cerevisiae S288C
  1nba-assembly1_B  TM=8.690E-01  e=5.831E-02  Arthrobacter sp.
  3hb7-assembly4_D  TM=7.277E-01  e=4.725E-02  Alkaliphilus metalliredigens QYMF